Protein AF-A0A336N8I3-F1 (afdb_monomer_lite)

Structure (mmCIF, N/CA/C/O backbone):
data_AF-A0A336N8I3-F1
#
_entry.id   AF-A0A336N8I3-F1
#
loop_
_atom_site.group_PDB
_atom_site.id
_atom_site.type_symbol
_atom_site.label_atom_id
_atom_site.label_alt_id
_atom_site.label_comp_id
_atom_site.label_asym_id
_atom_site.label_entity_id
_atom_site.label_seq_id
_atom_site.pdbx_PDB_ins_code
_atom_site.Cartn_x
_atom_site.Cartn_y
_atom_site.Cartn_z
_atom_site.occupancy
_atom_site.B_iso_or_equiv
_atom_site.auth_seq_id
_atom_site.auth_comp_id
_atom_site.auth_asym_id
_atom_site.auth_atom_id
_atom_site.pdbx_PDB_model_num
ATOM 1 N N . MET A 1 1 ? -25.146 -7.858 8.104 1.00 60.25 1 MET A N 1
ATOM 2 C CA . MET A 1 1 ? -24.252 -7.032 7.265 1.00 60.25 1 MET A CA 1
ATOM 3 C C . MET A 1 1 ? -23.034 -7.872 6.917 1.00 60.25 1 MET A C 1
ATOM 5 O O . MET A 1 1 ? -22.614 -8.648 7.768 1.00 60.25 1 MET A O 1
ATOM 9 N N . SER A 1 2 ? -22.529 -7.800 5.684 1.00 80.38 2 SER A N 1
ATOM 10 C CA . SER A 1 2 ? -21.270 -8.454 5.299 1.00 80.38 2 SER A CA 1
ATOM 11 C C . SER A 1 2 ? -20.095 -7.822 6.055 1.00 80.38 2 SER A C 1
ATOM 13 O O . SER A 1 2 ? -20.138 -6.626 6.344 1.00 80.38 2 SER A O 1
ATOM 15 N N . ARG A 1 3 ? -19.066 -8.615 6.384 1.00 89.44 3 ARG A N 1
ATOM 16 C CA . ARG A 1 3 ? -17.815 -8.107 6.973 1.00 89.44 3 ARG A CA 1
ATOM 17 C C . ARG A 1 3 ? -17.214 -7.043 6.048 1.00 89.44 3 ARG A C 1
ATOM 19 O O . ARG A 1 3 ? -17.190 -7.254 4.835 1.00 89.44 3 ARG A O 1
ATOM 26 N N . LYS A 1 4 ? -16.751 -5.934 6.626 1.00 94.69 4 LYS A N 1
ATOM 27 C CA . LYS A 1 4 ? -15.945 -4.923 5.940 1.00 94.69 4 LYS A CA 1
ATOM 28 C C . LYS A 1 4 ? -14.477 -5.058 6.343 1.00 94.69 4 LYS A C 1
ATOM 30 O O . LYS A 1 4 ? -14.194 -5.687 7.362 1.00 94.69 4 LYS A O 1
ATOM 35 N N . TYR A 1 5 ? -13.579 -4.527 5.520 1.00 97.00 5 TYR A N 1
ATOM 36 C CA . TYR A 1 5 ? -12.134 -4.689 5.684 1.00 97.00 5 TYR A CA 1
ATOM 37 C C . TYR A 1 5 ? -11.412 -3.348 5.800 1.00 97.00 5 TYR A C 1
ATOM 39 O O . TYR A 1 5 ? -11.716 -2.429 5.038 1.00 97.00 5 TYR A O 1
ATOM 47 N N . LYS A 1 6 ? -10.424 -3.273 6.694 1.00 98.06 6 LYS A N 1
ATOM 48 C CA . LYS A 1 6 ? -9.424 -2.199 6.744 1.00 98.06 6 LYS A CA 1
ATOM 49 C C . LYS A 1 6 ? -8.229 -2.565 5.865 1.00 98.06 6 LYS A C 1
ATOM 51 O O . LYS A 1 6 ? -7.575 -3.585 6.103 1.00 98.06 6 LYS A O 1
ATOM 56 N N . ILE A 1 7 ? -7.962 -1.763 4.836 1.00 98.31 7 ILE A N 1
ATOM 57 C CA . ILE A 1 7 ? -6.950 -2.060 3.813 1.00 98.31 7 ILE A CA 1
ATOM 58 C C . ILE A 1 7 ? -5.833 -1.017 3.844 1.00 98.31 7 ILE A C 1
ATOM 60 O O . ILE A 1 7 ? -6.081 0.174 3.716 1.00 98.31 7 ILE A O 1
ATOM 64 N N . GLY A 1 8 ? -4.585 -1.464 3.940 1.00 98.06 8 GLY A N 1
ATOM 65 C CA . GLY A 1 8 ? -3.412 -0.630 3.695 1.00 98.06 8 GLY A CA 1
ATOM 66 C C . GLY A 1 8 ? -2.854 -0.869 2.296 1.00 98.06 8 GLY A C 1
ATOM 67 O O . GLY A 1 8 ? -2.859 -2.003 1.818 1.00 98.06 8 GLY A O 1
ATOM 68 N N . ILE A 1 9 ? -2.326 0.166 1.647 1.00 97.75 9 ILE A N 1
ATOM 69 C CA . ILE A 1 9 ? -1.581 0.043 0.386 1.00 97.75 9 ILE A CA 1
ATOM 70 C C . ILE A 1 9 ? -0.251 0.760 0.545 1.00 97.75 9 ILE A C 1
ATOM 72 O O . ILE A 1 9 ? -0.231 1.948 0.857 1.00 97.75 9 ILE A O 1
ATOM 76 N N . THR A 1 10 ? 0.866 0.068 0.332 1.00 96.00 10 THR A N 1
ATOM 77 C CA . THR A 1 10 ? 2.169 0.700 0.529 1.00 96.00 10 THR A CA 1
ATOM 78 C C . THR A 1 10 ? 2.464 1.746 -0.547 1.00 96.00 10 THR A C 1
ATOM 80 O O . THR A 1 10 ? 2.343 1.472 -1.747 1.00 96.00 10 THR A O 1
ATOM 83 N N . CYS A 1 11 ? 2.876 2.939 -0.114 1.00 93.69 11 CYS A N 1
ATOM 84 C CA . CYS A 1 11 ? 3.213 4.067 -0.977 1.00 93.69 11 CYS A CA 1
ATOM 85 C C . CYS A 1 11 ? 4.528 4.726 -0.531 1.00 93.69 11 CYS A C 1
ATOM 87 O O . CYS A 1 11 ? 4.758 4.950 0.657 1.00 93.69 11 CYS A O 1
ATOM 89 N N . ASN A 1 12 ? 5.411 5.022 -1.485 1.00 90.62 12 ASN A N 1
ATOM 90 C CA . ASN A 1 12 ? 6.713 5.618 -1.218 1.00 90.62 12 ASN A CA 1
ATOM 91 C C . ASN A 1 12 ? 6.631 7.147 -1.271 1.00 90.62 12 ASN A C 1
ATOM 93 O O . ASN A 1 12 ? 6.535 7.732 -2.349 1.00 90.62 12 ASN A O 1
ATOM 97 N N . PHE A 1 13 ? 6.752 7.784 -0.108 1.00 89.50 13 PHE A N 1
ATOM 98 C CA . PHE A 1 13 ? 6.787 9.244 0.037 1.00 89.50 13 PHE A CA 1
ATOM 99 C C . PHE A 1 13 ? 8.210 9.827 0.129 1.00 89.50 13 PHE A C 1
ATOM 101 O O . PHE A 1 13 ? 8.381 11.041 0.244 1.00 89.50 13 PHE A O 1
ATOM 108 N N . GLU A 1 14 ? 9.241 8.984 0.049 1.00 88.31 14 GLU A N 1
ATOM 109 C CA . GLU A 1 14 ? 10.662 9.359 0.126 1.00 88.31 14 GLU A CA 1
ATOM 110 C C . GLU A 1 14 ? 11.331 9.434 -1.266 1.00 88.31 14 GLU A C 1
ATOM 112 O O . GLU A 1 14 ? 12.544 9.579 -1.384 1.00 88.31 14 GLU A O 1
ATOM 117 N N . SER A 1 15 ? 10.554 9.345 -2.354 1.00 82.00 15 SER A N 1
ATOM 118 C CA . SER A 1 15 ? 11.071 9.453 -3.727 1.00 82.00 15 SER A CA 1
ATOM 119 C C . SER A 1 15 ? 11.574 10.865 -4.060 1.00 82.00 15 SER A C 1
ATOM 121 O O . SER A 1 15 ? 10.902 11.859 -3.786 1.00 82.00 15 SER A O 1
ATOM 123 N N . ASN A 1 16 ? 12.706 10.946 -4.770 1.00 80.31 16 ASN A N 1
ATOM 124 C CA . ASN A 1 16 ? 13.234 12.198 -5.335 1.00 80.31 16 ASN A CA 1
ATOM 125 C C . ASN A 1 16 ? 12.376 12.755 -6.484 1.00 80.31 16 ASN A C 1
ATOM 127 O O . ASN A 1 16 ? 12.466 13.939 -6.801 1.00 80.31 16 ASN A O 1
ATOM 131 N N . VAL A 1 17 ? 11.573 11.902 -7.127 1.00 82.12 17 VAL A N 1
ATOM 132 C CA . VAL A 1 17 ? 10.589 12.303 -8.140 1.00 82.12 17 VAL A CA 1
ATOM 133 C C . VAL A 1 17 ? 9.215 11.889 -7.613 1.00 82.12 17 VAL A C 1
ATOM 135 O O . VAL A 1 17 ? 8.834 10.724 -7.767 1.00 82.12 17 VAL A O 1
ATOM 138 N N . PRO A 1 18 ? 8.520 12.789 -6.900 1.00 76.56 18 PRO A N 1
ATOM 139 C CA . PRO A 1 18 ? 7.289 12.445 -6.197 1.00 76.56 18 PRO A CA 1
ATOM 140 C C . PRO A 1 18 ? 6.047 12.427 -7.091 1.00 76.56 18 PRO A C 1
ATOM 142 O O . PRO A 1 18 ? 5.048 11.827 -6.719 1.00 76.56 18 PRO A O 1
ATOM 145 N N . ASP A 1 19 ? 6.104 13.071 -8.254 1.00 83.00 19 ASP A N 1
ATOM 146 C CA . ASP A 1 19 ? 4.970 13.231 -9.160 1.00 83.00 19 ASP A CA 1
ATOM 147 C C . ASP A 1 19 ? 4.335 11.878 -9.547 1.00 83.00 19 ASP A C 1
ATOM 149 O O . ASP A 1 19 ? 5.006 10.977 -10.067 1.00 83.00 19 ASP A O 1
ATOM 153 N N . ILE A 1 20 ? 3.022 11.734 -9.331 1.00 85.31 20 ILE A N 1
ATOM 154 C CA . ILE A 1 20 ? 2.253 10.556 -9.763 1.00 85.31 20 ILE A CA 1
ATOM 155 C C . ILE A 1 20 ? 2.323 10.344 -11.281 1.00 85.31 20 ILE A C 1
ATOM 157 O O . ILE A 1 20 ? 2.221 9.214 -11.754 1.00 85.31 20 ILE A O 1
ATOM 161 N N . TRP A 1 21 ? 2.531 11.401 -12.066 1.00 84.50 21 TRP A N 1
ATOM 162 C CA . TRP A 1 21 ? 2.622 11.329 -13.522 1.00 84.50 21 TRP A CA 1
ATOM 163 C C . TRP A 1 21 ? 4.000 10.876 -14.007 1.00 84.50 21 TRP A C 1
ATOM 165 O O . TRP A 1 21 ? 4.131 10.457 -15.157 1.00 84.50 21 TRP A O 1
ATOM 175 N N . ALA A 1 22 ? 5.009 10.871 -13.131 1.00 83.69 22 ALA A N 1
ATOM 176 C CA . ALA A 1 22 ? 6.358 10.438 -13.476 1.00 83.69 22 ALA A CA 1
ATOM 177 C C . ALA A 1 22 ? 6.498 8.911 -13.598 1.00 83.69 22 ALA A C 1
ATOM 179 O O . ALA A 1 22 ? 7.410 8.434 -14.275 1.00 83.69 22 ALA A O 1
ATOM 180 N N . ASN A 1 23 ? 5.626 8.128 -12.947 1.00 81.50 23 ASN A N 1
ATOM 181 C CA . ASN A 1 23 ? 5.701 6.667 -12.959 1.00 81.50 23 ASN A CA 1
ATOM 182 C C . ASN A 1 23 ? 4.313 6.010 -12.889 1.00 81.50 23 ASN A C 1
ATOM 184 O O . ASN A 1 23 ? 3.536 6.259 -11.968 1.00 81.50 23 ASN A O 1
ATOM 188 N N . GLY A 1 24 ? 4.045 5.073 -13.805 1.00 85.50 24 GLY A N 1
ATOM 189 C CA . GLY A 1 24 ? 2.812 4.281 -13.831 1.00 85.50 24 GLY A CA 1
ATOM 190 C C . GLY A 1 24 ? 2.561 3.433 -12.576 1.00 85.50 24 GLY A C 1
ATOM 191 O O . GLY A 1 24 ? 1.411 3.106 -12.296 1.00 85.50 24 GLY A O 1
ATOM 192 N N . VAL A 1 25 ? 3.589 3.102 -11.787 1.00 87.38 25 VAL A N 1
ATOM 193 C CA . VAL A 1 25 ? 3.424 2.410 -10.492 1.00 87.38 25 VAL A CA 1
ATOM 194 C C . VAL A 1 25 ? 2.660 3.286 -9.491 1.00 87.38 25 VAL A C 1
ATOM 196 O O . VAL A 1 25 ? 1.706 2.814 -8.874 1.00 87.38 25 VAL A O 1
ATOM 199 N N . ASN A 1 26 ? 3.006 4.575 -9.388 1.00 88.38 26 ASN A N 1
ATOM 200 C CA . ASN A 1 26 ? 2.305 5.512 -8.503 1.00 88.38 26 ASN A CA 1
ATOM 201 C C . ASN A 1 26 ? 0.844 5.684 -8.939 1.00 88.38 26 ASN A C 1
ATOM 203 O O . ASN A 1 26 ? -0.056 5.633 -8.104 1.00 88.38 26 ASN A O 1
ATOM 207 N N . GLN A 1 27 ? 0.597 5.78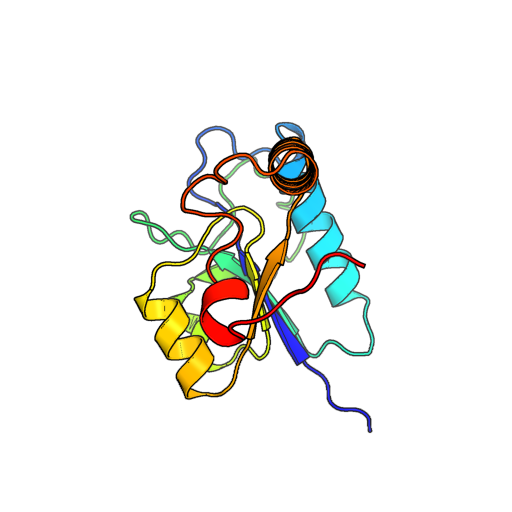7 -10.250 1.00 89.94 27 GLN A N 1
ATOM 208 C CA . GLN A 1 27 ? -0.762 5.872 -10.803 1.00 89.94 27 GLN A CA 1
ATOM 209 C C . GLN A 1 27 ? -1.602 4.646 -10.434 1.00 89.94 27 GLN A C 1
ATOM 211 O O . GLN A 1 27 ? -2.736 4.784 -9.986 1.00 89.94 27 GLN A O 1
ATOM 216 N N . ASN A 1 28 ? -1.040 3.442 -10.574 1.00 92.25 28 ASN A N 1
ATOM 217 C CA . ASN A 1 28 ? -1.731 2.201 -10.223 1.00 92.25 28 ASN A CA 1
ATOM 218 C C . ASN A 1 28 ? -2.099 2.142 -8.736 1.00 92.25 28 ASN A C 1
ATOM 220 O O . ASN A 1 28 ? -3.208 1.725 -8.407 1.00 92.25 28 ASN A O 1
ATOM 224 N N . VAL A 1 29 ? -1.200 2.570 -7.846 1.00 92.88 29 VAL A N 1
ATOM 225 C CA . VAL A 1 29 ? -1.475 2.615 -6.402 1.00 92.88 29 VAL A CA 1
ATOM 226 C C . VAL A 1 29 ? -2.581 3.613 -6.077 1.00 92.88 29 VAL A C 1
ATOM 228 O O . VAL A 1 29 ? -3.505 3.265 -5.344 1.00 92.88 29 VAL A O 1
ATOM 231 N N . VAL A 1 30 ? -2.552 4.811 -6.665 1.00 91.69 30 VAL A N 1
ATOM 232 C CA . VAL A 1 30 ? -3.596 5.820 -6.436 1.00 91.69 30 VAL A CA 1
ATOM 233 C C . VAL A 1 30 ? -4.950 5.363 -6.986 1.00 91.69 30 VAL A C 1
ATOM 235 O O . VAL A 1 30 ? -5.965 5.480 -6.302 1.00 91.69 30 VAL A O 1
ATOM 238 N N . PHE A 1 31 ? -4.997 4.774 -8.184 1.00 92.62 31 PHE A N 1
ATOM 239 C CA . PHE A 1 31 ? -6.250 4.241 -8.724 1.00 92.62 31 PHE A CA 1
ATOM 240 C C . PHE A 1 31 ? -6.791 3.070 -7.900 1.00 92.62 31 PHE A C 1
ATOM 242 O O . PHE A 1 31 ? -8.003 2.977 -7.705 1.00 92.62 31 PHE A O 1
ATOM 249 N N . LEU A 1 32 ? -5.920 2.204 -7.377 1.00 95.31 32 LEU A N 1
ATOM 250 C CA . LEU A 1 32 ? -6.329 1.119 -6.488 1.00 95.31 32 LEU A CA 1
ATOM 251 C C . LEU A 1 32 ? -6.882 1.652 -5.157 1.00 95.31 32 LEU A C 1
ATOM 253 O O . LEU A 1 32 ? -7.903 1.160 -4.683 1.00 95.31 32 LEU A O 1
ATOM 257 N N . TYR A 1 33 ? -6.253 2.684 -4.589 1.00 95.62 33 TYR A N 1
ATOM 258 C CA . TYR A 1 33 ? -6.751 3.390 -3.407 1.00 95.62 33 TYR A CA 1
ATOM 259 C C . TYR A 1 33 ? -8.168 3.937 -3.644 1.00 95.62 33 TYR A C 1
ATOM 261 O O . TYR A 1 33 ? -9.090 3.611 -2.897 1.00 95.62 33 TYR A O 1
ATOM 269 N N . ARG A 1 34 ? -8.377 4.663 -4.751 1.00 94.31 34 ARG A N 1
ATOM 270 C CA . ARG A 1 34 ? -9.694 5.207 -5.130 1.00 94.31 34 ARG A CA 1
ATOM 271 C C . ARG A 1 34 ? -10.740 4.119 -5.369 1.00 94.31 34 ARG A C 1
ATOM 273 O O . ARG A 1 34 ? -11.905 4.287 -5.010 1.00 94.31 34 ARG A O 1
ATOM 280 N N . LEU A 1 35 ? -10.336 2.988 -5.945 1.00 95.94 35 LEU A N 1
ATOM 281 C CA . LEU A 1 35 ? -11.218 1.836 -6.122 1.00 95.94 35 LEU A CA 1
ATOM 282 C C . LEU A 1 35 ? -11.709 1.298 -4.775 1.00 95.94 35 LEU A C 1
ATOM 284 O O . LEU A 1 35 ? -12.893 0.987 -4.642 1.00 95.94 35 LEU A O 1
ATOM 288 N N . PHE A 1 36 ? -10.826 1.187 -3.781 1.00 96.62 36 PHE A N 1
ATOM 289 C CA . PHE A 1 36 ? -11.206 0.701 -2.458 1.00 96.62 36 PHE A CA 1
ATOM 290 C C . PHE A 1 36 ? -12.021 1.714 -1.657 1.00 96.62 36 PHE A C 1
ATOM 292 O O . PHE A 1 36 ? -12.976 1.295 -1.011 1.00 96.62 36 PHE A O 1
ATOM 299 N N . GLU A 1 37 ? -11.748 3.016 -1.767 1.00 95.25 37 GLU A N 1
ATOM 300 C CA . GLU A 1 37 ? -12.613 4.051 -1.175 1.00 95.25 37 GLU A CA 1
ATOM 301 C C . GLU A 1 37 ? -14.057 3.959 -1.686 1.00 95.25 37 GLU A C 1
ATOM 303 O O . GLU A 1 37 ? -15.010 4.100 -0.923 1.00 95.25 37 GLU A O 1
ATOM 308 N N . ALA A 1 38 ? -14.237 3.691 -2.982 1.00 95.19 38 ALA A N 1
ATOM 309 C CA . ALA A 1 38 ? -15.558 3.549 -3.589 1.00 95.19 38 ALA A CA 1
ATOM 310 C C . ALA A 1 38 ? -16.227 2.187 -3.300 1.00 95.19 38 ALA A C 1
ATOM 312 O O . ALA A 1 38 ? -17.377 1.955 -3.689 1.00 95.19 38 ALA A O 1
ATOM 313 N N . SER A 1 39 ? -15.525 1.257 -2.651 1.00 95.81 39 SER A N 1
ATOM 314 C CA . SER A 1 39 ? -15.960 -0.128 -2.504 1.00 95.81 39 SER A CA 1
ATOM 315 C C . SER A 1 39 ? -16.793 -0.358 -1.243 1.00 95.81 39 SER A C 1
ATOM 317 O O . SER A 1 39 ? -16.360 -0.121 -0.121 1.00 95.81 39 SER A O 1
ATOM 319 N N . SER A 1 40 ? -17.983 -0.945 -1.403 1.00 95.25 40 SER A N 1
ATOM 320 C CA . SER A 1 40 ? -18.889 -1.239 -0.276 1.00 95.25 40 SER A CA 1
ATOM 321 C C . SER A 1 40 ? -18.376 -2.296 0.718 1.00 95.25 40 SER A C 1
ATOM 323 O O . SER A 1 40 ? -18.897 -2.382 1.835 1.00 95.25 40 SER A O 1
ATOM 325 N N . ILE A 1 41 ? -17.374 -3.095 0.327 1.00 95.31 41 ILE A N 1
ATOM 326 C CA . ILE A 1 41 ? -16.754 -4.127 1.176 1.00 95.31 41 ILE A CA 1
ATOM 327 C C . ILE A 1 41 ? -15.583 -3.591 2.008 1.00 95.31 41 ILE A C 1
ATOM 329 O O . ILE A 1 41 ? -15.063 -4.311 2.857 1.00 95.31 41 ILE A O 1
ATOM 333 N N . VAL A 1 42 ? -15.161 -2.351 1.772 1.00 96.94 42 VAL A N 1
ATOM 334 C CA . VAL A 1 42 ? -14.067 -1.708 2.499 1.00 96.94 42 VAL A CA 1
ATOM 335 C C . VAL A 1 42 ? -14.660 -0.818 3.588 1.00 96.94 42 VAL A C 1
ATOM 337 O O . VAL A 1 42 ? -15.686 -0.160 3.397 1.00 96.94 42 VAL A O 1
ATOM 340 N N . GLU A 1 43 ? -14.076 -0.895 4.778 1.00 96.69 43 GLU A N 1
ATOM 341 C CA . GLU A 1 43 ? -14.392 -0.004 5.894 1.00 96.69 43 GLU A CA 1
ATOM 342 C C . GLU A 1 43 ? -13.560 1.265 5.802 1.00 96.69 43 GLU A C 1
ATOM 344 O O . GLU A 1 43 ? -14.117 2.357 5.850 1.00 96.69 43 GLU A O 1
ATOM 349 N N . ASP A 1 44 ? -12.252 1.087 5.629 1.00 96.94 44 ASP A N 1
ATOM 350 C CA . ASP A 1 44 ? -11.276 2.158 5.500 1.00 96.94 44 ASP A CA 1
ATOM 351 C C . ASP A 1 44 ? -10.113 1.701 4.611 1.00 96.94 44 ASP A C 1
ATOM 353 O O . ASP A 1 44 ? -9.765 0.512 4.579 1.00 96.94 44 ASP A O 1
ATOM 357 N N . VAL A 1 45 ? -9.522 2.647 3.886 1.00 97.69 45 VAL A N 1
ATOM 358 C CA . VAL A 1 45 ? -8.322 2.429 3.081 1.00 97.69 45 VAL A CA 1
ATOM 359 C C . VAL A 1 45 ? -7.293 3.506 3.393 1.00 97.69 45 VAL A C 1
ATOM 361 O O . VAL A 1 45 ? -7.615 4.689 3.433 1.00 97.69 45 VAL A O 1
ATOM 364 N N . VAL A 1 46 ? -6.044 3.091 3.603 1.00 97.56 46 VAL A N 1
ATOM 365 C CA . VAL A 1 46 ? -4.936 3.978 3.969 1.00 97.56 46 VAL A CA 1
ATOM 366 C C . VAL A 1 46 ? -3.721 3.736 3.076 1.00 97.56 46 VAL A C 1
ATOM 368 O O . VAL A 1 46 ? -3.330 2.596 2.811 1.00 97.56 46 VAL A O 1
ATOM 371 N N . LEU A 1 47 ? -3.101 4.816 2.606 1.00 96.94 47 LEU A N 1
ATOM 372 C CA . LEU A 1 47 ? -1.777 4.775 1.997 1.00 96.94 47 LEU A CA 1
ATOM 373 C C . LEU A 1 47 ? -0.733 4.674 3.109 1.00 96.94 47 LEU A C 1
ATOM 375 O O . LEU A 1 47 ? -0.568 5.582 3.921 1.00 96.94 47 LEU A O 1
ATOM 379 N N . VAL A 1 48 ? -0.039 3.542 3.147 1.00 97.25 48 VAL A N 1
ATOM 380 C CA . VAL A 1 48 ? 0.911 3.202 4.203 1.00 97.25 48 VAL A CA 1
ATOM 381 C C . VAL A 1 48 ? 2.322 3.485 3.725 1.00 97.25 48 VAL A C 1
ATOM 383 O O . VAL A 1 48 ? 2.807 2.863 2.780 1.00 97.25 48 VAL A O 1
ATOM 386 N N . SER A 1 49 ? 3.018 4.383 4.398 1.00 95.25 49 SER A N 1
ATOM 387 C CA . SER A 1 49 ? 4.432 4.618 4.143 1.00 95.25 49 SER A CA 1
ATOM 388 C C . SER A 1 49 ? 5.306 3.942 5.188 1.00 95.25 49 SER A C 1
ATOM 390 O O . SER A 1 49 ? 4.917 3.733 6.340 1.00 95.25 49 SER A O 1
ATOM 392 N N . TRP A 1 50 ? 6.521 3.593 4.780 1.00 93.94 50 TRP A N 1
ATOM 393 C CA . TRP A 1 50 ? 7.575 3.181 5.693 1.00 93.94 50 TRP A CA 1
ATOM 394 C C . TRP A 1 50 ? 8.938 3.532 5.092 1.00 93.94 50 TRP A C 1
ATOM 396 O O . TRP A 1 50 ? 9.076 3.576 3.868 1.00 93.94 50 TRP A O 1
ATOM 406 N N . GLY A 1 51 ? 9.927 3.802 5.940 1.00 89.94 51 GLY A N 1
ATOM 407 C CA . GLY A 1 51 ? 11.256 4.196 5.482 1.00 89.94 51 GLY A CA 1
ATOM 408 C C . GLY A 1 51 ? 12.060 4.953 6.541 1.00 89.94 51 GLY A C 1
ATOM 409 O O . GLY A 1 51 ? 11.535 5.289 7.608 1.00 89.94 51 GLY A O 1
ATOM 410 N N . PRO A 1 52 ? 13.355 5.194 6.284 1.00 89.19 52 PRO A N 1
ATOM 411 C CA . PRO A 1 52 ? 14.249 5.875 7.216 1.00 89.19 52 PRO A CA 1
ATOM 412 C C . PRO A 1 52 ? 13.836 7.319 7.535 1.00 89.19 52 PRO A C 1
ATOM 414 O O . PRO A 1 52 ? 14.117 7.780 8.643 1.00 89.19 52 PRO A O 1
ATOM 417 N N . GLU A 1 53 ? 13.176 8.032 6.616 1.00 90.38 53 GLU A N 1
ATOM 418 C CA . GLU A 1 53 ? 12.744 9.421 6.838 1.00 90.38 53 GLU A CA 1
ATOM 419 C C . GLU A 1 53 ? 11.411 9.515 7.590 1.00 90.38 53 GLU A C 1
ATOM 421 O O . GLU A 1 53 ? 11.027 10.601 8.025 1.00 90.38 53 GLU A O 1
ATOM 426 N N . LYS A 1 54 ? 10.716 8.384 7.774 1.00 90.56 54 LYS A N 1
ATOM 427 C CA . LYS A 1 54 ? 9.455 8.273 8.521 1.00 90.56 54 LYS A CA 1
ATOM 428 C C . LYS A 1 54 ? 8.368 9.248 8.059 1.00 90.56 54 LYS A C 1
ATOM 430 O O . LYS A 1 54 ? 7.578 9.745 8.860 1.00 90.56 54 LYS A O 1
ATOM 435 N N . LYS A 1 55 ? 8.321 9.537 6.757 1.00 89.19 55 LYS A N 1
ATOM 436 C CA . LYS A 1 55 ? 7.307 10.424 6.175 1.00 89.19 55 LYS A CA 1
ATOM 437 C C . LYS A 1 55 ? 5.958 9.725 6.126 1.00 89.19 55 LYS A C 1
ATOM 439 O O . LYS A 1 55 ? 5.852 8.705 5.460 1.00 89.19 55 LYS A O 1
ATOM 444 N N . SER A 1 56 ? 4.932 10.284 6.762 1.00 88.50 56 SER A N 1
ATOM 445 C CA . SER A 1 56 ? 3.540 9.798 6.712 1.00 88.50 56 SER A CA 1
ATOM 446 C C . SER A 1 56 ? 2.644 10.580 5.751 1.00 88.50 56 SER A C 1
ATOM 448 O O . SER A 1 56 ? 1.513 10.174 5.507 1.00 88.50 56 SER A O 1
ATOM 450 N N . THR A 1 57 ? 3.136 11.687 5.194 1.00 88.88 57 THR A N 1
ATOM 451 C CA . THR A 1 57 ? 2.391 12.533 4.259 1.00 88.88 57 THR A CA 1
ATOM 452 C C . THR A 1 57 ? 3.047 12.537 2.883 1.00 88.88 57 THR A C 1
ATOM 454 O O . THR A 1 57 ? 4.278 12.438 2.797 1.00 88.88 57 THR A O 1
ATOM 457 N N . PRO A 1 58 ? 2.261 12.703 1.805 1.00 87.31 58 PRO A N 1
ATOM 458 C CA . PRO A 1 58 ? 2.816 12.885 0.476 1.00 87.31 58 PRO A CA 1
ATOM 459 C C . PRO A 1 58 ? 3.786 14.079 0.438 1.00 87.31 58 PRO A C 1
ATOM 461 O O . PRO A 1 58 ? 3.540 15.101 1.087 1.00 87.31 58 PRO A O 1
ATOM 464 N N . PRO A 1 59 ? 4.908 13.965 -0.286 1.00 85.88 59 PRO A N 1
ATOM 465 C CA . PRO A 1 59 ? 5.836 15.073 -0.476 1.00 85.88 59 PRO A CA 1
ATOM 466 C C . PRO A 1 59 ? 5.223 16.168 -1.361 1.00 85.88 59 PRO A C 1
ATOM 468 O O . PRO A 1 59 ? 4.337 15.917 -2.176 1.00 85.88 59 PRO A O 1
ATOM 471 N N . SER A 1 60 ? 5.749 17.390 -1.254 1.00 82.56 60 SER A N 1
ATOM 472 C CA . SER A 1 60 ? 5.361 18.500 -2.133 1.00 82.56 60 SER A CA 1
ATOM 473 C C . SER A 1 60 ? 5.531 18.127 -3.610 1.00 82.56 60 SER A C 1
ATOM 475 O O . SER A 1 60 ? 6.594 17.627 -3.988 1.00 82.56 60 SER A O 1
ATOM 477 N N . GLY A 1 61 ? 4.534 18.416 -4.450 1.00 80.50 61 GLY A N 1
ATOM 478 C CA . GLY A 1 61 ? 4.593 18.072 -5.875 1.00 80.50 61 GLY A CA 1
ATOM 479 C C . GLY A 1 61 ? 4.229 16.617 -6.182 1.00 80.50 61 GLY A C 1
ATOM 480 O O . GLY A 1 61 ? 4.481 16.154 -7.290 1.00 80.50 61 GLY A O 1
ATOM 481 N N . PHE A 1 62 ? 3.611 15.904 -5.234 1.00 83.00 62 PHE A N 1
ATOM 482 C CA . PHE A 1 62 ? 2.937 14.629 -5.498 1.00 83.00 62 PHE A CA 1
ATOM 483 C C . PHE A 1 62 ? 1.733 14.795 -6.450 1.00 83.00 62 PHE A C 1
ATOM 485 O O . PHE A 1 62 ? 1.273 13.820 -7.032 1.00 83.00 62 PHE A O 1
ATOM 492 N N . MET A 1 63 ? 1.267 16.035 -6.669 1.00 82.19 63 MET A N 1
ATOM 493 C CA . MET A 1 63 ? 0.169 16.388 -7.582 1.00 82.19 63 MET A CA 1
ATOM 494 C C . MET A 1 63 ? -1.196 15.811 -7.162 1.00 82.19 63 MET A C 1
ATOM 496 O O . MET A 1 63 ? -2.058 15.604 -8.011 1.00 82.19 63 MET A O 1
ATOM 500 N N . MET A 1 64 ? -1.395 15.594 -5.854 1.00 82.12 64 MET A N 1
ATOM 501 C CA . MET A 1 64 ? -2.691 15.265 -5.228 1.00 82.12 64 MET A CA 1
ATOM 502 C C . MET A 1 64 ? -2.986 16.166 -4.019 1.00 82.12 64 MET A C 1
ATOM 504 O O . MET A 1 64 ? -3.6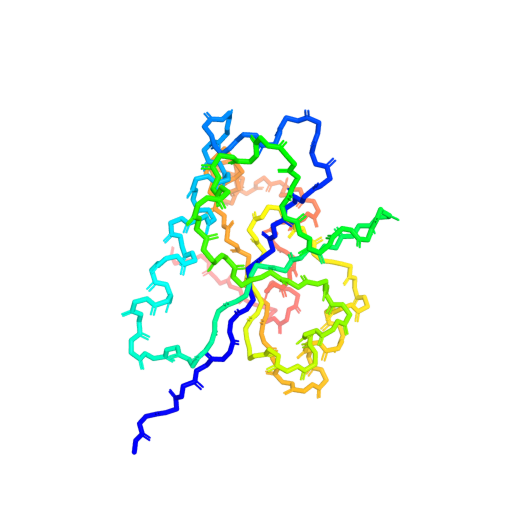85 15.767 -3.095 1.00 82.12 64 MET A O 1
ATOM 508 N N . ASP A 1 65 ? -2.434 17.380 -4.004 1.00 71.44 65 ASP A N 1
ATOM 509 C CA . ASP A 1 65 ? -2.504 18.287 -2.849 1.00 71.44 65 ASP A CA 1
ATOM 510 C C . ASP A 1 65 ? -3.948 18.739 -2.534 1.00 71.44 65 ASP A C 1
ATOM 512 O O . ASP A 1 65 ? -4.269 19.035 -1.385 1.00 71.44 65 ASP A O 1
ATOM 516 N N . ASP A 1 66 ? -4.829 18.742 -3.541 1.00 70.19 66 ASP A N 1
ATOM 517 C CA . ASP A 1 66 ? -6.260 19.055 -3.402 1.00 70.19 66 ASP A CA 1
ATOM 518 C C . ASP A 1 66 ? -7.104 17.847 -2.945 1.00 70.19 66 ASP A C 1
ATOM 520 O O . ASP A 1 66 ? -8.301 17.976 -2.676 1.00 70.19 66 ASP A O 1
ATOM 524 N N . GLU A 1 67 ? -6.505 16.656 -2.861 1.00 75.38 67 GLU A N 1
ATOM 525 C CA . GLU A 1 67 ? -7.186 15.431 -2.469 1.00 75.38 67 GLU A CA 1
ATOM 526 C C . GLU A 1 67 ? -6.914 15.087 -0.998 1.00 75.38 67 GLU A C 1
ATOM 528 O O . GLU A 1 67 ? -5.774 14.993 -0.547 1.00 75.38 67 GLU A O 1
ATOM 533 N N . ALA A 1 68 ? -7.977 14.817 -0.236 1.00 80.25 68 ALA A N 1
ATOM 534 C CA . ALA A 1 68 ? -7.856 14.295 1.123 1.00 80.25 68 ALA A CA 1
ATOM 535 C C . ALA A 1 68 ? -7.470 12.805 1.087 1.00 80.25 68 ALA A C 1
ATOM 537 O O . ALA A 1 68 ? -8.326 11.932 1.212 1.00 80.25 68 ALA A O 1
ATOM 538 N N . LEU A 1 69 ? -6.189 12.514 0.853 1.00 89.00 69 LEU A N 1
ATOM 539 C CA . LEU A 1 69 ? -5.650 11.157 0.927 1.00 89.00 69 LEU A CA 1
ATOM 540 C C . LEU A 1 69 ? -5.483 10.738 2.393 1.00 89.00 69 LEU A C 1
ATOM 542 O O . LEU A 1 69 ? -4.828 11.434 3.172 1.00 89.00 69 LEU A O 1
ATOM 546 N N . ASN A 1 70 ? -6.048 9.587 2.764 1.00 94.69 70 ASN A N 1
ATOM 547 C CA . ASN A 1 70 ? -5.777 8.964 4.054 1.00 94.69 70 ASN A CA 1
ATOM 548 C C . ASN A 1 70 ? -4.390 8.313 4.003 1.00 94.69 70 ASN A C 1
ATOM 550 O O . ASN A 1 70 ? -4.203 7.288 3.344 1.00 94.69 70 ASN A O 1
ATOM 554 N N . CYS A 1 71 ? -3.415 8.922 4.673 1.00 95.25 71 CYS A N 1
ATOM 555 C CA . CYS A 1 71 ? -2.031 8.465 4.701 1.00 95.25 71 CYS A CA 1
ATOM 556 C C . CYS A 1 71 ? -1.568 8.273 6.145 1.00 95.25 71 CYS A C 1
ATOM 558 O O . CYS A 1 71 ? -1.848 9.106 7.008 1.00 95.25 71 CYS A O 1
ATOM 560 N N . ALA A 1 72 ? -0.821 7.202 6.399 1.00 96.38 72 ALA A N 1
ATOM 561 C CA . ALA A 1 72 ? -0.262 6.924 7.713 1.00 96.38 72 ALA A CA 1
ATOM 562 C C . ALA A 1 72 ? 1.102 6.245 7.611 1.00 96.38 72 ALA A C 1
ATOM 564 O O . ALA A 1 72 ? 1.419 5.578 6.621 1.00 96.38 72 ALA A O 1
ATOM 565 N N . TYR A 1 73 ? 1.902 6.391 8.665 1.00 96.75 73 TYR A N 1
ATOM 566 C CA . TYR A 1 73 ? 3.119 5.609 8.800 1.00 96.75 73 TYR A CA 1
ATOM 567 C C . TYR A 1 73 ? 2.774 4.193 9.270 1.00 96.75 73 TYR A C 1
ATOM 569 O O . TYR A 1 73 ? 1.851 3.999 10.059 1.00 96.75 73 TYR A O 1
ATOM 577 N N . VAL A 1 74 ? 3.525 3.194 8.806 1.00 96.62 74 VAL A N 1
ATOM 578 C CA . VAL A 1 74 ? 3.247 1.774 9.079 1.00 96.62 74 VAL A CA 1
ATOM 579 C C . VAL A 1 74 ? 3.060 1.459 10.566 1.00 96.62 74 VAL A C 1
ATOM 581 O O . VAL A 1 74 ? 2.163 0.700 10.913 1.00 96.62 74 VAL A O 1
ATOM 584 N N . GLU A 1 75 ? 3.849 2.074 11.450 1.00 95.94 75 GLU A N 1
ATOM 585 C CA . GLU A 1 75 ? 3.784 1.831 12.900 1.00 95.94 75 GLU A CA 1
ATOM 586 C C . GLU A 1 75 ? 2.419 2.152 13.507 1.00 95.94 75 GLU A C 1
ATOM 588 O O . GLU A 1 75 ? 2.020 1.493 14.467 1.00 95.94 75 GLU A O 1
ATOM 593 N N . ASP A 1 76 ? 1.720 3.133 12.937 1.00 96.69 76 ASP A N 1
ATOM 594 C CA . ASP A 1 76 ? 0.489 3.684 13.494 1.00 96.69 76 ASP A CA 1
ATOM 595 C C . ASP A 1 76 ? -0.744 2.854 13.120 1.00 96.69 76 ASP A C 1
ATOM 597 O O . ASP A 1 76 ? -1.765 2.934 13.795 1.00 96.69 76 ASP A O 1
ATOM 601 N N . VAL A 1 77 ? -0.667 2.068 12.040 1.00 97.19 77 VAL A N 1
ATOM 602 C CA . VAL A 1 77 ? -1.843 1.401 11.451 1.00 97.19 77 VAL A CA 1
ATOM 603 C C . VAL A 1 77 ? -1.714 -0.111 11.329 1.00 97.19 77 VAL A C 1
ATOM 605 O O . VAL A 1 77 ? -2.732 -0.790 11.238 1.00 97.19 77 VAL A O 1
ATOM 608 N N . ILE A 1 78 ? -0.497 -0.665 11.329 1.00 97.25 78 ILE A N 1
ATOM 609 C CA . ILE A 1 78 ? -0.252 -2.068 10.951 1.00 97.25 78 ILE A CA 1
ATOM 610 C C . ILE A 1 78 ? -1.068 -3.082 11.765 1.00 97.25 78 ILE A C 1
ATOM 612 O O . ILE A 1 78 ? -1.585 -4.030 11.183 1.00 97.25 78 ILE A O 1
ATOM 616 N N . ASP A 1 79 ? -1.243 -2.867 13.071 1.00 97.12 79 ASP A N 1
ATOM 617 C CA . ASP A 1 79 ? -1.945 -3.809 13.958 1.00 97.12 79 ASP A CA 1
ATOM 618 C C . ASP A 1 79 ? -3.478 -3.781 13.778 1.00 97.12 79 ASP A C 1
ATOM 620 O O . ASP A 1 79 ? -4.186 -4.650 14.286 1.00 97.12 79 ASP A O 1
ATOM 624 N N . GLU A 1 80 ? -4.009 -2.793 13.051 1.00 96.69 80 GLU A N 1
ATOM 625 C CA . GLU A 1 80 ? -5.443 -2.659 12.776 1.00 96.69 80 GLU A CA 1
ATOM 626 C C . GLU A 1 80 ? -5.845 -3.129 11.374 1.00 96.69 80 GLU A C 1
ATOM 628 O O . GLU A 1 80 ? -7.036 -3.290 11.097 1.00 96.69 80 GLU A O 1
ATOM 633 N N . LEU A 1 81 ? -4.878 -3.326 10.474 1.00 97.94 81 LEU A N 1
ATOM 634 C CA . LEU A 1 81 ? -5.154 -3.680 9.085 1.00 97.94 81 LEU A CA 1
ATOM 635 C C . LEU A 1 81 ? -5.562 -5.149 8.954 1.00 97.94 81 LEU A C 1
ATOM 637 O O . LEU A 1 81 ? -4.861 -6.052 9.412 1.00 97.94 81 LEU A O 1
ATOM 641 N N . ASP A 1 82 ? -6.648 -5.407 8.223 1.00 97.69 82 ASP A N 1
ATOM 642 C CA . ASP A 1 82 ? -7.008 -6.765 7.807 1.00 97.69 82 ASP A CA 1
ATOM 643 C C . ASP A 1 82 ? -6.141 -7.225 6.627 1.00 97.69 82 ASP A C 1
ATOM 645 O O . ASP A 1 82 ? -5.773 -8.400 6.523 1.00 97.69 82 ASP A O 1
ATOM 649 N N . VAL A 1 83 ? -5.839 -6.304 5.707 1.00 97.62 83 VAL A N 1
ATOM 650 C CA . VAL A 1 83 ? -5.055 -6.567 4.498 1.00 97.62 83 VAL A CA 1
ATOM 651 C C . VAL A 1 83 ? -4.067 -5.432 4.268 1.00 97.62 83 VAL A C 1
ATOM 653 O O . VAL A 1 83 ? -4.455 -4.271 4.244 1.00 97.62 83 VAL A O 1
ATOM 656 N N . LEU A 1 84 ? -2.802 -5.767 4.029 1.00 97.88 84 LEU A N 1
ATOM 657 C CA . LEU A 1 84 ? -1.787 -4.837 3.549 1.00 97.88 84 LEU A CA 1
ATOM 658 C C . LEU A 1 84 ? -1.341 -5.244 2.144 1.00 97.88 84 LEU A C 1
ATOM 660 O O . LEU A 1 84 ? -0.879 -6.362 1.917 1.00 97.88 84 LEU A O 1
ATOM 664 N N . ILE A 1 85 ? -1.482 -4.330 1.195 1.00 96.62 85 ILE A N 1
ATOM 665 C CA . ILE A 1 85 ? -1.103 -4.520 -0.197 1.00 96.62 85 ILE A CA 1
ATOM 666 C C . ILE A 1 85 ? 0.255 -3.859 -0.425 1.00 96.62 85 ILE A C 1
ATOM 668 O O . ILE A 1 85 ? 0.387 -2.645 -0.304 1.00 96.62 85 ILE A O 1
ATOM 672 N N . GLU A 1 86 ? 1.268 -4.643 -0.781 1.00 94.19 86 GLU A N 1
ATOM 673 C CA . GLU A 1 86 ? 2.568 -4.125 -1.204 1.00 94.19 86 GLU A CA 1
ATOM 674 C C . GLU A 1 86 ? 2.439 -3.567 -2.629 1.00 94.19 86 GLU A C 1
ATOM 676 O O . GLU A 1 86 ? 2.398 -4.332 -3.595 1.00 94.19 86 GLU A O 1
ATOM 681 N N . GLY A 1 87 ? 2.305 -2.242 -2.739 1.00 91.88 87 GLY A N 1
ATOM 682 C CA . GLY A 1 87 ? 2.179 -1.501 -3.992 1.00 91.88 87 GLY A CA 1
ATOM 683 C C . GLY A 1 87 ? 3.531 -1.002 -4.490 1.00 91.88 87 GLY A C 1
ATOM 684 O O . GLY A 1 87 ? 4.102 -1.569 -5.417 1.00 91.88 87 GLY A O 1
ATOM 685 N N . THR A 1 88 ? 4.061 0.057 -3.870 1.00 89.69 88 THR A N 1
ATOM 686 C CA . THR A 1 88 ? 5.361 0.635 -4.268 1.00 89.69 88 THR A CA 1
ATOM 687 C C . THR A 1 88 ? 6.517 0.224 -3.357 1.00 89.69 88 THR A C 1
ATOM 689 O O . THR A 1 88 ? 7.675 0.454 -3.701 1.00 89.69 88 THR A O 1
ATOM 692 N N . LEU A 1 89 ? 6.220 -0.318 -2.173 1.00 90.00 89 LEU A N 1
ATOM 693 C CA . LEU A 1 89 ? 7.211 -0.739 -1.183 1.00 90.00 89 LEU A CA 1
ATOM 694 C C . LEU A 1 89 ? 6.931 -2.168 -0.718 1.00 90.00 89 LEU A C 1
ATOM 696 O O . LEU A 1 89 ? 5.780 -2.542 -0.491 1.00 90.00 89 LEU A O 1
ATOM 700 N N . VAL A 1 90 ? 8.000 -2.926 -0.500 1.00 89.50 90 VAL A N 1
ATOM 701 C CA . VAL A 1 90 ? 7.965 -4.217 0.200 1.00 89.50 90 VAL A CA 1
ATOM 702 C C . VAL A 1 90 ? 8.172 -3.950 1.680 1.00 89.50 90 VAL A C 1
ATOM 704 O O . VAL A 1 90 ? 9.050 -3.166 2.013 1.00 89.50 90 VAL A O 1
ATOM 707 N N . ILE A 1 91 ? 7.397 -4.563 2.568 1.00 90.81 91 ILE A N 1
ATOM 708 C CA . ILE A 1 91 ? 7.567 -4.340 4.009 1.00 90.81 91 ILE A CA 1
ATOM 709 C C . ILE A 1 91 ? 8.665 -5.215 4.618 1.00 90.81 91 ILE A C 1
ATOM 711 O O . ILE A 1 91 ? 8.932 -6.344 4.188 1.00 90.81 91 ILE A O 1
ATOM 715 N N . GLU A 1 92 ? 9.273 -4.710 5.689 1.00 90.44 92 GLU A N 1
ATOM 716 C CA . GLU A 1 92 ? 10.237 -5.474 6.472 1.00 90.44 92 GLU A CA 1
ATOM 717 C C . GLU A 1 92 ? 9.589 -6.650 7.224 1.00 90.44 92 GLU A C 1
ATOM 719 O O . GLU A 1 92 ? 8.408 -6.597 7.588 1.00 90.44 92 GLU A O 1
ATOM 724 N N . PRO A 1 93 ? 10.360 -7.715 7.527 1.00 90.12 93 PRO A N 1
ATOM 725 C CA . PRO A 1 93 ? 9.855 -8.881 8.253 1.00 90.12 93 PRO A CA 1
ATOM 726 C C . PRO A 1 93 ? 9.155 -8.557 9.581 1.00 90.12 93 PRO A C 1
ATOM 728 O O . PRO A 1 93 ? 8.195 -9.231 9.934 1.00 90.12 93 PRO A O 1
ATOM 731 N N . GLN A 1 94 ? 9.582 -7.517 10.302 1.00 92.81 94 GLN A N 1
ATOM 732 C CA . GLN A 1 94 ? 8.954 -7.125 11.570 1.00 92.81 94 GLN A CA 1
ATOM 733 C C . GLN A 1 94 ? 7.471 -6.742 11.418 1.00 92.81 94 GLN A C 1
ATOM 735 O O . GLN A 1 94 ? 6.633 -7.212 12.185 1.00 92.81 94 GLN A O 1
ATOM 740 N N . TYR A 1 95 ? 7.124 -5.973 10.382 1.00 93.88 95 TYR A N 1
ATOM 741 C CA . TYR A 1 95 ? 5.738 -5.590 10.094 1.00 93.88 95 TYR A CA 1
ATOM 742 C C . TYR A 1 95 ? 4.923 -6.770 9.579 1.00 93.88 95 TYR A C 1
ATOM 744 O O . TYR A 1 95 ? 3.727 -6.871 9.839 1.00 93.88 95 TYR A O 1
ATOM 752 N N . MET A 1 96 ? 5.584 -7.709 8.900 1.00 92.50 96 MET A N 1
ATOM 753 C CA . MET A 1 96 ? 4.950 -8.960 8.505 1.00 92.50 96 MET A CA 1
ATOM 754 C C . MET A 1 96 ? 4.516 -9.802 9.694 1.00 92.50 96 MET A C 1
ATOM 756 O O . MET A 1 96 ? 3.412 -10.342 9.682 1.00 92.50 96 MET A O 1
ATOM 760 N N . HIS A 1 97 ? 5.392 -9.950 10.685 1.00 93.81 97 HIS A N 1
ATOM 761 C CA . HIS A 1 97 ? 5.065 -10.707 11.885 1.00 93.81 97 HIS A CA 1
ATOM 762 C C . HIS A 1 97 ? 3.867 -10.088 12.597 1.00 93.81 97 HIS A C 1
ATOM 764 O O . HIS A 1 97 ? 2.901 -10.803 12.833 1.00 93.81 97 HIS A O 1
ATOM 770 N N . ARG A 1 98 ? 3.863 -8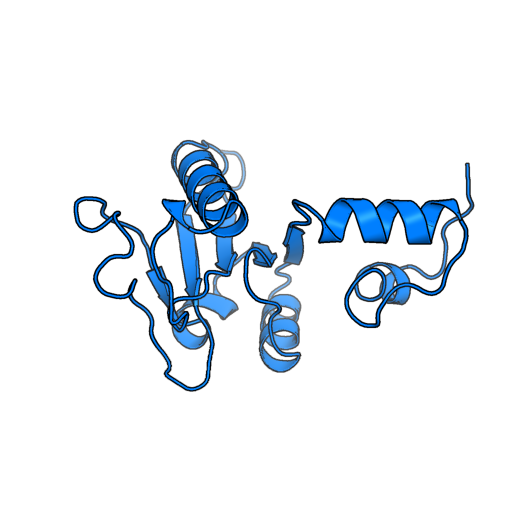.760 12.768 1.00 96.12 98 ARG A N 1
ATOM 771 C CA . ARG A 1 98 ? 2.719 -8.030 13.329 1.00 96.12 98 ARG A CA 1
ATOM 772 C C . ARG A 1 98 ? 1.428 -8.320 12.573 1.00 96.12 98 ARG A C 1
ATOM 774 O O . ARG A 1 98 ? 0.509 -8.843 13.180 1.00 96.12 98 ARG A O 1
ATOM 781 N N . MET A 1 99 ? 1.407 -8.140 11.246 1.00 95.44 99 MET A N 1
ATOM 782 C CA . MET A 1 99 ? 0.246 -8.492 10.408 1.00 95.44 99 MET A CA 1
ATOM 783 C C . MET A 1 99 ? -0.268 -9.910 10.646 1.00 95.44 99 MET A C 1
ATOM 785 O O . MET A 1 99 ? -1.472 -10.139 10.690 1.00 95.44 99 MET A O 1
ATOM 789 N N . HIS A 1 100 ? 0.633 -10.882 10.764 1.00 93.62 100 HIS A N 1
ATOM 790 C CA . HIS A 1 100 ? 0.244 -12.271 10.962 1.00 93.62 100 HIS A CA 1
ATOM 791 C C . HIS A 1 100 ? -0.223 -12.573 12.391 1.00 93.62 100 HIS A C 1
ATOM 793 O O . HIS A 1 100 ? -1.098 -13.427 12.545 1.00 93.62 100 HIS A O 1
ATOM 799 N N . ASP A 1 101 ? 0.304 -11.881 13.403 1.00 96.31 101 ASP A N 1
ATOM 800 C CA . ASP A 1 101 ? -0.030 -12.094 14.815 1.00 96.31 101 ASP A CA 1
ATOM 801 C C . ASP A 1 101 ? -1.509 -11.784 15.106 1.00 96.31 101 ASP A C 1
ATOM 803 O O . ASP A 1 101 ? -2.147 -12.504 15.878 1.00 96.31 101 ASP A O 1
ATOM 807 N N . HIS A 1 102 ? -2.102 -10.795 14.424 1.00 94.94 102 HIS A N 1
ATOM 808 C CA . HIS A 1 102 ? -3.549 -10.522 14.476 1.00 94.94 102 HIS A CA 1
ATOM 809 C C . HIS A 1 102 ? -4.350 -11.141 13.318 1.00 94.94 102 HIS A C 1
ATOM 811 O O . HIS A 1 102 ? -5.540 -10.870 13.157 1.00 94.94 102 HIS A O 1
ATOM 817 N N . GLY A 1 103 ? -3.734 -12.020 12.521 1.00 94.44 103 GLY A N 1
ATOM 818 C CA . GLY A 1 103 ? -4.398 -12.769 11.449 1.00 94.44 103 GLY A CA 1
ATOM 819 C C . GLY A 1 103 ? -4.624 -11.998 10.142 1.00 94.44 103 GLY A C 1
ATOM 820 O O . GLY A 1 103 ? -5.240 -12.550 9.218 1.00 94.44 103 GLY A O 1
ATOM 821 N N . GLY A 1 104 ? -4.100 -10.777 10.040 1.00 96.00 104 GLY A N 1
ATOM 822 C CA . GLY A 1 104 ? -4.067 -9.975 8.825 1.00 96.00 104 GLY A CA 1
ATOM 823 C C . GLY A 1 104 ? -3.285 -10.643 7.689 1.00 96.00 104 GLY A C 1
ATOM 824 O O . GLY A 1 104 ? -2.535 -11.612 7.869 1.00 96.00 104 GLY A O 1
ATOM 825 N N . LYS A 1 105 ? -3.512 -10.166 6.464 1.00 95.62 105 LYS A N 1
ATOM 826 C CA . LYS A 1 105 ? -2.928 -10.733 5.241 1.00 95.62 105 LYS A CA 1
ATOM 827 C C . LYS A 1 105 ? -2.091 -9.711 4.504 1.00 95.62 105 LYS A C 1
ATOM 829 O O . LYS A 1 105 ? -2.441 -8.541 4.442 1.00 95.62 105 LYS A O 1
ATOM 834 N N . ILE A 1 106 ? -1.013 -10.183 3.890 1.00 94.69 106 ILE A N 1
ATOM 835 C CA . ILE A 1 106 ? -0.169 -9.359 3.031 1.00 94.69 106 ILE A CA 1
ATOM 836 C C . ILE A 1 106 ? -0.286 -9.874 1.604 1.00 94.69 106 ILE A C 1
ATOM 838 O O . ILE A 1 106 ? -0.147 -11.074 1.351 1.00 94.69 106 ILE A O 1
ATOM 842 N N . VAL A 1 107 ? -0.577 -8.964 0.682 1.00 92.44 107 VAL A N 1
ATOM 843 C CA . VAL A 1 107 ? -0.766 -9.249 -0.741 1.00 92.44 107 VAL A CA 1
ATOM 844 C C . VAL A 1 107 ? 0.222 -8.411 -1.531 1.00 92.44 107 VAL A C 1
ATOM 846 O O . VAL A 1 107 ? 0.313 -7.209 -1.329 1.00 92.44 107 VAL A O 1
ATOM 849 N N . CYS A 1 108 ? 0.951 -9.025 -2.454 1.00 88.38 108 CYS A N 1
ATOM 850 C CA . CYS A 1 108 ? 1.865 -8.285 -3.315 1.00 88.38 108 CYS A CA 1
ATOM 851 C C . CYS A 1 108 ? 1.141 -7.882 -4.602 1.00 88.38 108 CYS A C 1
ATOM 853 O O . CYS A 1 108 ? 0.692 -8.759 -5.345 1.00 88.38 108 CYS A O 1
ATOM 855 N N . TYR A 1 109 ? 1.014 -6.582 -4.874 1.00 91.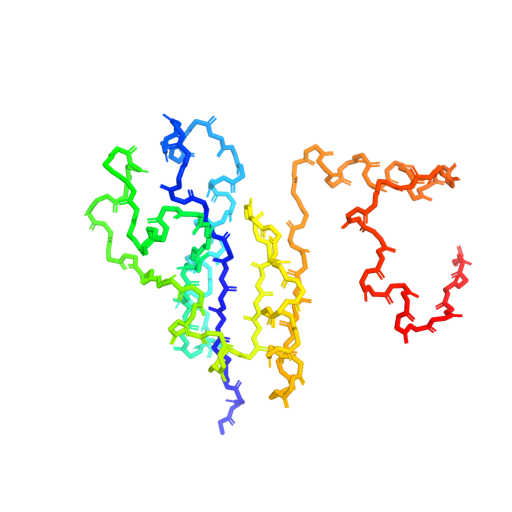06 109 TYR A N 1
ATOM 856 C CA . TYR A 1 109 ? 0.395 -6.102 -6.106 1.00 91.06 109 TYR A CA 1
ATOM 857 C C . TYR A 1 109 ? 1.465 -5.951 -7.187 1.00 91.06 109 TYR A C 1
ATOM 859 O O . TYR A 1 109 ? 2.250 -5.007 -7.197 1.00 91.06 109 TYR A O 1
ATOM 867 N N . LYS A 1 110 ? 1.524 -6.926 -8.098 1.00 84.88 110 LYS A N 1
ATOM 868 C CA . LYS A 1 110 ? 2.483 -6.923 -9.206 1.00 84.88 110 LYS A CA 1
ATOM 869 C C . LYS A 1 110 ? 1.924 -6.184 -10.406 1.00 84.88 110 LYS A C 1
ATOM 871 O O . LYS A 1 110 ? 0.850 -6.513 -10.899 1.00 84.88 110 LYS A O 1
ATOM 876 N N . MET A 1 111 ? 2.688 -5.210 -10.884 1.00 84.25 111 MET A N 1
ATOM 877 C CA . MET A 1 111 ? 2.324 -4.346 -12.000 1.00 84.25 111 MET A CA 1
ATOM 878 C C . MET A 1 111 ? 3.558 -4.000 -12.838 1.00 84.25 111 MET A C 1
ATOM 880 O O . MET A 1 111 ? 4.691 -4.083 -12.365 1.00 84.25 111 MET A O 1
ATOM 884 N N . GLY A 1 112 ? 3.333 -3.609 -14.092 1.00 84.00 112 GLY A N 1
ATOM 885 C CA . GLY A 1 112 ? 4.400 -3.184 -14.996 1.00 84.00 112 GLY A CA 1
ATOM 886 C C . GLY A 1 112 ? 5.417 -4.286 -15.308 1.00 84.00 112 GLY A C 1
ATOM 887 O O . GLY A 1 112 ? 5.062 -5.453 -15.478 1.00 84.00 112 GLY A O 1
ATOM 888 N N . ASN A 1 113 ? 6.687 -3.893 -15.414 1.00 82.31 113 ASN A N 1
ATOM 889 C CA . ASN A 1 113 ? 7.761 -4.780 -15.861 1.00 82.31 113 ASN A CA 1
ATOM 890 C C . ASN A 1 113 ? 8.022 -5.930 -14.891 1.00 82.31 113 ASN A C 1
ATOM 892 O O . ASN A 1 113 ? 8.286 -7.032 -15.360 1.00 82.31 113 ASN A O 1
ATOM 896 N N . ASP A 1 114 ? 7.918 -5.692 -13.580 1.00 78.50 114 ASP A N 1
ATOM 897 C CA . ASP A 1 114 ? 8.118 -6.735 -12.570 1.00 78.50 114 ASP A CA 1
ATOM 898 C C . ASP A 1 114 ? 7.175 -7.903 -12.848 1.00 78.50 114 ASP A C 1
ATOM 900 O O . ASP A 1 114 ? 7.633 -9.003 -13.132 1.00 78.50 114 ASP A O 1
ATOM 904 N N . TYR A 1 115 ? 5.870 -7.629 -12.961 1.00 84.19 115 TYR A N 1
ATOM 905 C CA . TYR A 1 115 ? 4.881 -8.651 -13.309 1.00 84.19 115 TYR A CA 1
ATOM 906 C C . TYR A 1 115 ? 5.261 -9.449 -14.566 1.00 84.19 115 TYR A C 1
ATOM 908 O O . TYR A 1 115 ? 5.209 -10.677 -14.553 1.00 84.19 115 TYR A O 1
ATOM 916 N N . VAL A 1 116 ? 5.660 -8.771 -15.648 1.00 85.81 116 VAL A N 1
ATOM 917 C CA . VAL A 1 116 ? 6.030 -9.439 -16.908 1.00 85.81 116 VAL A CA 1
ATOM 918 C C . VAL A 1 116 ? 7.260 -10.328 -16.724 1.00 85.81 116 VAL A C 1
ATOM 920 O O . VAL A 1 116 ? 7.245 -11.479 -17.161 1.00 85.81 116 VAL A O 1
ATOM 923 N N . MET A 1 117 ? 8.302 -9.823 -16.060 1.00 84.00 117 MET A N 1
ATOM 924 C CA . MET A 1 117 ? 9.530 -10.575 -15.793 1.00 84.00 117 MET A CA 1
ATOM 925 C C . MET A 1 117 ? 9.261 -11.792 -14.910 1.00 84.00 117 MET A C 1
ATOM 927 O O . MET A 1 117 ? 9.778 -12.875 -15.177 1.00 84.00 117 MET A O 1
ATOM 931 N N . ASP A 1 118 ? 8.414 -11.649 -13.896 1.00 79.38 118 ASP A N 1
ATOM 932 C CA . ASP A 1 118 ? 8.079 -12.741 -12.987 1.00 79.38 118 ASP A CA 1
ATOM 933 C C . ASP A 1 118 ? 7.248 -13.821 -13.656 1.00 79.38 118 ASP A C 1
ATOM 935 O O . ASP A 1 118 ? 7.497 -15.011 -13.453 1.00 79.38 118 ASP A O 1
ATOM 939 N N . MET A 1 119 ? 6.300 -13.417 -14.500 1.00 83.94 119 MET A N 1
ATOM 940 C CA . MET A 1 119 ? 5.539 -14.346 -15.323 1.00 83.94 119 MET A CA 1
ATOM 941 C C . MET A 1 119 ? 6.445 -15.067 -16.322 1.00 83.94 119 MET A C 1
ATOM 943 O O . MET A 1 119 ? 6.334 -16.283 -16.458 1.00 83.94 119 MET A O 1
ATOM 947 N N . GLU A 1 120 ? 7.375 -14.367 -16.982 1.00 85.75 120 GLU A N 1
ATOM 948 C CA . GLU A 1 120 ? 8.360 -15.002 -17.862 1.00 85.75 120 GLU A CA 1
ATOM 949 C C . GLU A 1 120 ? 9.200 -16.018 -17.080 1.00 85.75 120 GLU A C 1
ATOM 951 O O . GLU A 1 120 ? 9.340 -17.173 -17.488 1.00 85.75 120 GLU A O 1
ATOM 956 N N . TYR A 1 121 ? 9.741 -15.617 -15.932 1.00 85.81 121 TYR A N 1
ATOM 957 C CA . TYR A 1 121 ? 10.594 -16.486 -15.134 1.00 85.81 121 TYR A CA 1
ATOM 958 C C . TYR A 1 121 ? 9.843 -17.722 -14.652 1.00 85.81 121 TYR A C 1
ATOM 960 O O . TYR A 1 121 ? 10.374 -18.827 -14.740 1.00 85.81 121 TYR A O 1
ATOM 968 N N . PHE A 1 122 ? 8.588 -17.559 -14.238 1.00 79.75 122 PHE A N 1
ATOM 969 C CA . PHE A 1 122 ? 7.724 -18.670 -13.871 1.00 79.75 122 PHE A CA 1
ATOM 970 C C . PHE A 1 122 ? 7.448 -19.617 -15.050 1.00 79.75 122 PHE A C 1
ATOM 972 O O . PHE A 1 122 ? 7.602 -20.834 -14.922 1.00 79.75 122 PHE A O 1
ATOM 979 N N . LEU A 1 123 ? 7.070 -19.076 -16.213 1.00 86.06 123 LEU A N 1
ATOM 980 C CA . LEU A 1 123 ? 6.727 -19.869 -17.399 1.00 86.06 123 LEU A CA 1
ATOM 981 C C . LEU A 1 123 ? 7.915 -20.688 -17.914 1.00 86.06 123 LEU A C 1
ATOM 983 O O . LEU A 1 123 ? 7.742 -21.843 -18.308 1.00 86.06 123 LEU A O 1
ATOM 987 N N . PHE A 1 124 ? 9.117 -20.116 -17.871 1.00 87.94 124 PHE A N 1
ATOM 988 C CA . PHE A 1 124 ? 10.338 -20.748 -18.374 1.00 87.94 124 PHE A CA 1
ATOM 989 C C . PHE A 1 124 ? 11.183 -21.429 -17.289 1.00 87.94 124 PHE A C 1
ATOM 991 O O . PHE A 1 124 ? 12.333 -21.770 -17.557 1.00 87.94 124 PHE A O 1
ATOM 998 N N . ASP A 1 125 ? 10.628 -21.638 -16.088 1.00 84.25 125 ASP A N 1
ATOM 999 C CA . ASP A 1 125 ? 11.304 -22.297 -14.957 1.00 84.25 125 ASP A CA 1
ATOM 1000 C C . ASP A 1 125 ? 12.670 -21.663 -14.618 1.00 84.25 125 ASP A C 1
ATOM 1002 O O . ASP A 1 125 ? 13.638 -22.325 -14.240 1.00 84.25 125 ASP A O 1
ATOM 1006 N N . LYS A 1 126 ? 12.767 -20.342 -14.800 1.00 80.69 126 LYS A N 1
ATOM 1007 C CA . LYS A 1 126 ? 13.957 -19.561 -14.466 1.00 80.69 126 LYS A CA 1
ATOM 1008 C C . LYS A 1 126 ? 13.920 -19.198 -12.986 1.00 80.69 126 LYS A C 1
ATOM 1010 O O . LYS A 1 126 ? 12.864 -19.019 -12.379 1.00 80.69 126 LYS A O 1
ATOM 1015 N N . LYS A 1 127 ? 15.105 -19.030 -12.397 1.00 74.12 127 LYS A N 1
ATOM 1016 C CA . LYS A 1 127 ? 15.233 -18.590 -11.008 1.00 74.12 127 LYS A CA 1
ATOM 1017 C C . LYS A 1 127 ? 14.654 -17.182 -10.852 1.00 74.12 127 LYS A C 1
ATOM 1019 O O . LYS A 1 127 ? 15.259 -16.203 -11.278 1.00 74.12 127 LYS A O 1
ATOM 1024 N N . VAL A 1 128 ? 13.507 -17.107 -10.192 1.00 64.75 128 VAL A N 1
ATOM 1025 C CA . VAL A 1 128 ? 12.895 -15.860 -9.732 1.00 64.75 128 VAL A CA 1
ATOM 1026 C C . VAL A 1 128 ? 13.813 -15.115 -8.764 1.00 64.75 128 VAL A C 1
ATOM 1028 O O . VAL A 1 128 ? 14.503 -15.724 -7.939 1.00 64.75 128 VAL A O 1
ATOM 1031 N N . GLY A 1 129 ? 13.844 -13.785 -8.878 1.00 56.50 129 GLY A N 1
ATOM 1032 C CA . GLY A 1 129 ? 14.541 -12.934 -7.917 1.00 56.50 129 GLY A CA 1
ATOM 1033 C C . GLY A 1 129 ? 14.002 -13.161 -6.500 1.00 56.50 129 GLY A C 1
ATOM 1034 O O . GLY A 1 129 ? 12.838 -13.521 -6.315 1.00 56.50 129 GLY A O 1
ATOM 1035 N N . ALA A 1 130 ? 14.845 -12.941 -5.485 1.00 51.97 130 ALA A N 1
ATOM 1036 C CA . ALA A 1 130 ? 14.566 -13.271 -4.080 1.00 51.97 130 ALA A CA 1
ATOM 1037 C C . ALA A 1 130 ? 13.279 -12.647 -3.496 1.00 51.97 130 ALA A C 1
ATOM 1039 O O . ALA A 1 130 ? 12.853 -13.029 -2.411 1.00 51.97 130 ALA A O 1
ATOM 1040 N N . HIS A 1 131 ? 12.663 -11.687 -4.184 1.00 50.44 131 HIS A N 1
ATOM 1041 C CA . HIS A 1 131 ? 11.490 -10.961 -3.706 1.00 50.44 131 HIS A CA 1
ATOM 1042 C C . HIS A 1 131 ? 10.140 -11.518 -4.166 1.00 50.44 131 HIS A C 1
ATOM 1044 O O . HIS A 1 131 ? 9.120 -11.058 -3.662 1.00 50.44 131 HIS A O 1
ATOM 1050 N N . LEU A 1 132 ? 10.086 -12.476 -5.099 1.00 45.12 132 LEU A N 1
ATOM 1051 C CA . LEU A 1 132 ? 8.925 -12.492 -5.992 1.00 45.12 132 LEU A CA 1
ATOM 1052 C C . LEU A 1 132 ? 8.032 -13.732 -6.019 1.00 45.12 132 LEU A C 1
ATOM 1054 O O . LEU A 1 132 ? 6.856 -13.650 -6.350 1.00 45.12 132 LEU A O 1
ATOM 1058 N N . MET A 1 133 ? 8.509 -14.853 -5.506 1.00 40.28 133 MET A N 1
ATOM 1059 C CA . MET A 1 133 ? 7.726 -16.094 -5.458 1.00 40.28 133 MET A CA 1
ATOM 1060 C C . MET A 1 133 ? 8.031 -16.861 -4.171 1.00 40.28 133 MET A C 1
ATOM 1062 O O . MET A 1 133 ? 8.172 -18.073 -4.165 1.00 40.28 133 MET A O 1
ATOM 1066 N N . VAL A 1 134 ? 8.241 -16.158 -3.055 1.00 40.12 134 VAL A N 1
ATOM 1067 C CA . VAL A 1 134 ? 8.735 -16.803 -1.823 1.00 40.12 134 VAL A CA 1
ATOM 1068 C C . VAL A 1 134 ? 7.729 -16.744 -0.678 1.00 40.12 134 VAL A C 1
ATOM 1070 O O . VAL A 1 134 ? 7.678 -17.670 0.127 1.00 40.12 134 VAL A O 1
ATOM 1073 N N . ARG A 1 135 ? 6.843 -15.745 -0.614 1.00 46.25 135 ARG A N 1
ATOM 1074 C CA . ARG A 1 135 ? 5.974 -15.613 0.567 1.00 46.25 135 ARG A CA 1
ATOM 1075 C C . ARG A 1 135 ? 4.728 -16.512 0.551 1.00 46.25 135 ARG A C 1
ATOM 1077 O O . ARG A 1 135 ? 4.337 -16.985 1.610 1.00 46.25 135 ARG A O 1
ATOM 1084 N N . TYR A 1 136 ? 4.178 -16.856 -0.620 1.00 36.75 136 TYR A N 1
ATOM 1085 C CA . TYR A 1 136 ? 3.102 -17.863 -0.733 1.00 36.75 136 TYR A CA 1
ATOM 1086 C C . TYR A 1 136 ? 3.615 -19.293 -1.002 1.00 36.75 136 TYR A C 1
ATOM 1088 O O . TYR A 1 136 ? 2.965 -20.263 -0.606 1.00 36.75 136 TYR A O 1
ATOM 1096 N N . MET A 1 137 ? 4.797 -19.447 -1.621 1.00 37.00 137 MET A N 1
ATOM 1097 C CA . MET A 1 137 ? 5.364 -20.769 -1.946 1.00 37.00 137 MET A CA 1
ATOM 1098 C C . MET A 1 137 ? 5.995 -21.478 -0.740 1.00 37.00 137 MET A C 1
ATOM 1100 O O . MET A 1 137 ? 5.933 -22.704 -0.677 1.00 37.00 137 MET A O 1
ATOM 1104 N N . ILE A 1 138 ? 6.541 -20.751 0.248 1.00 40.06 138 ILE A N 1
ATOM 1105 C CA . ILE A 1 138 ? 7.066 -21.381 1.477 1.00 40.06 138 ILE A CA 1
ATOM 1106 C C . ILE A 1 138 ? 5.930 -21.888 2.385 1.00 40.06 138 ILE A C 1
ATOM 1108 O O . ILE A 1 138 ? 6.114 -22.868 3.100 1.00 40.06 138 ILE A O 1
ATOM 1112 N N . ALA A 1 139 ? 4.737 -21.287 2.330 1.00 35.94 139 ALA A N 1
ATOM 1113 C CA . ALA A 1 139 ? 3.640 -21.647 3.230 1.00 35.94 139 ALA A CA 1
ATOM 1114 C C . ALA A 1 139 ? 2.859 -22.910 2.815 1.00 35.94 139 ALA A C 1
ATOM 1116 O O . ALA A 1 139 ? 2.205 -23.513 3.661 1.00 35.94 139 ALA A O 1
ATOM 1117 N N . THR A 1 140 ? 2.890 -23.314 1.538 1.00 36.22 140 THR A N 1
ATOM 1118 C CA . THR A 1 140 ? 1.962 -24.347 1.026 1.00 36.22 140 THR A CA 1
ATOM 1119 C C . THR A 1 140 ? 2.617 -25.584 0.419 1.00 36.22 140 THR A C 1
ATOM 1121 O O . THR A 1 140 ? 1.915 -26.562 0.181 1.00 36.22 140 THR A O 1
ATOM 1124 N N . GLY A 1 141 ? 3.940 -25.607 0.213 1.00 32.53 141 GLY A N 1
ATOM 1125 C CA . GLY A 1 141 ? 4.690 -26.837 -0.085 1.00 32.53 141 GLY A CA 1
ATOM 1126 C C . GLY A 1 141 ? 4.228 -27.654 -1.303 1.00 32.53 141 GLY A C 1
ATOM 1127 O O . GLY A 1 141 ? 4.663 -28.792 -1.469 1.00 32.53 141 GLY A O 1
ATOM 1128 N N . SER A 1 142 ? 3.351 -27.132 -2.161 1.00 31.09 142 SER A N 1
ATOM 1129 C CA . SER A 1 142 ? 2.889 -27.847 -3.345 1.00 31.09 142 SER A CA 1
ATOM 1130 C C . SER A 1 142 ? 2.244 -26.898 -4.343 1.00 31.09 142 SER A C 1
ATOM 1132 O O . SER A 1 142 ? 1.242 -26.258 -4.039 1.00 31.09 142 SER A O 1
ATOM 1134 N N . PHE A 1 143 ? 2.771 -26.875 -5.566 1.00 44.56 143 PHE A N 1
ATOM 1135 C CA . PHE A 1 143 ? 1.931 -26.637 -6.731 1.00 44.56 143 PHE A CA 1
ATOM 1136 C C . PHE A 1 143 ? 2.409 -27.503 -7.898 1.00 44.56 143 PHE A C 1
ATOM 1138 O O . PHE A 1 143 ? 3.575 -27.458 -8.291 1.00 44.56 143 PHE A O 1
ATOM 1145 N N . ARG A 1 144 ? 1.501 -28.328 -8.430 1.00 31.27 144 ARG A N 1
ATOM 1146 C CA . ARG A 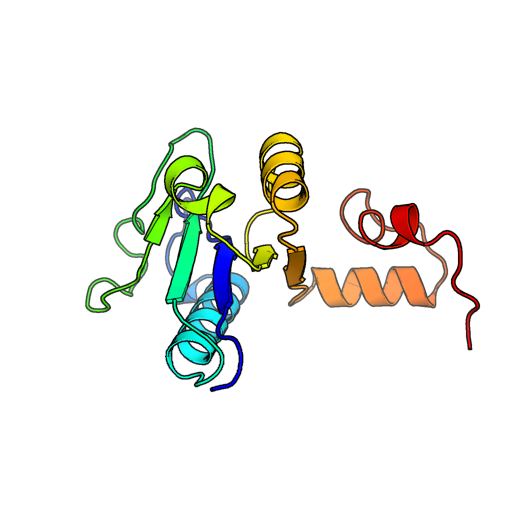1 144 ? 1.674 -29.022 -9.711 1.00 31.27 144 ARG A CA 1
ATOM 1147 C C . ARG A 1 144 ? 1.296 -28.049 -10.825 1.00 31.27 144 ARG A C 1
ATOM 1149 O O . ARG A 1 144 ? 0.231 -27.441 -10.751 1.00 31.27 144 ARG A O 1
ATOM 1156 N N . LYS A 1 145 ? 2.149 -27.930 -11.848 1.00 36.72 145 LYS A N 1
ATOM 1157 C CA . LYS A 1 145 ? 1.759 -27.351 -13.144 1.00 36.72 145 LYS A CA 1
ATOM 1158 C C . LYS A 1 145 ? 0.519 -28.119 -13.635 1.00 36.72 145 LYS A C 1
ATOM 1160 O O . LYS A 1 145 ? 0.544 -29.351 -13.610 1.00 36.72 145 LYS A O 1
ATOM 1165 N N . ILE A 1 146 ? -0.555 -27.396 -13.960 1.00 40.34 146 ILE A N 1
ATOM 1166 C CA . ILE A 1 146 ? -1.738 -27.951 -14.641 1.00 40.34 146 ILE A CA 1
ATOM 1167 C C . ILE A 1 146 ? -1.330 -28.316 -16.067 1.00 40.34 146 ILE A C 1
ATOM 1169 O O . ILE A 1 146 ? -0.572 -27.512 -16.659 1.00 40.34 146 ILE A O 1
#

InterPro domains:
  IPR021234 Protein of unknown function DUF2827 [PF10933] (7-132)

Foldseek 3Di:
DDAAFEEEEEDEQPDPQLACVVDVLSVVSVVVQVVLVPDPRHPYYEHEYDDPVQDFDHDPNNPCPVPPHHTGYLVVPLLPGQEYEYRPDDDDVVSVVSCPVNPHYY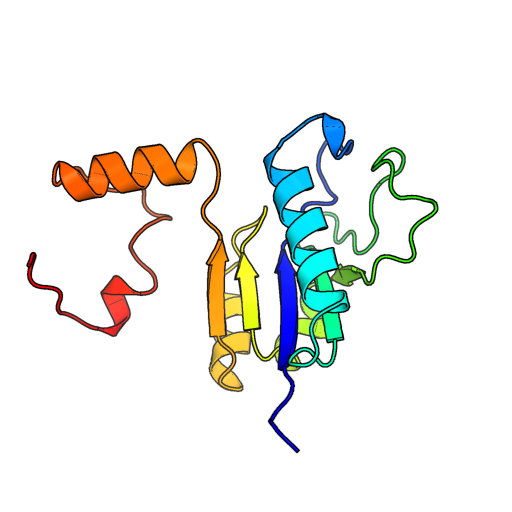HYDDDDPLVVVLVVCVVVVHDDDPPHPPPVCVVPVDDDDD

Sequence (146 aa):
MSRKYKIGITCNFESNVPDIWANGVNQNVVFLYRLFEASSIVEDVVLVSWGPEKKSTPPSGFMMDDEALNCAYVEDVIDELDVLIEGTLVIEPQYMHRMHDHGGKIVCYKMGNDYVMDMEYFLFDKKVGAHLMVRYMIATGSFRKI

Radius of gyration: 16.23 Å; chains: 1; bounding box: 40×48×33 Å

pLDDT: mean 83.72, std 17.69, range [31.09, 98.31]

Secondary structure (DSSP, 8-state):
-PPPEEEEEE-----SS--GGG-HHHHHHHHHHHHHHT-TTEEEEEEEE-STT---SPPTTSS-TTS---EEEHHHHGGG-SEEEESS-PPPHHHHHHHHHTT-EEEE---HHHHHHHHHHHHTT----TTSSSTTHHHH------

Organism: Aggregatibacter aphrophilus (NCBI:txid732)